Protein AF-A0A963NWK8-F1 (afdb_monomer)

Structure (mmCIF, N/CA/C/O backbone):
data_AF-A0A963NWK8-F1
#
_entry.id   AF-A0A963NWK8-F1
#
loop_
_atom_site.group_PDB
_atom_site.id
_atom_site.type_symbol
_atom_site.label_atom_id
_atom_site.label_alt_id
_atom_site.label_comp_id
_atom_site.label_asym_id
_atom_site.label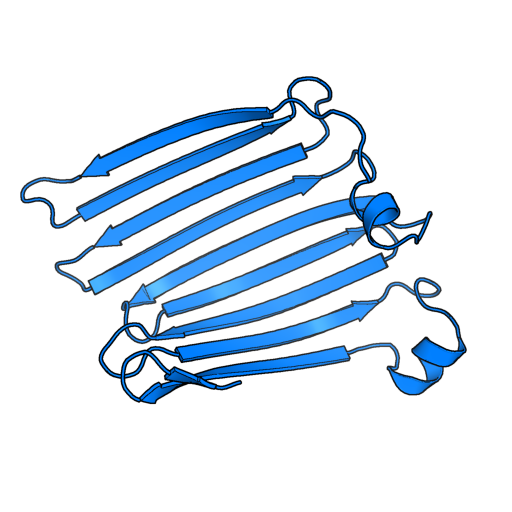_entity_id
_atom_site.label_seq_id
_atom_site.pdbx_PDB_ins_code
_atom_site.Cartn_x
_atom_site.Cartn_y
_atom_site.Cartn_z
_atom_site.occupancy
_atom_site.B_iso_or_equiv
_atom_site.auth_seq_id
_atom_site.auth_comp_id
_atom_site.auth_asym_id
_atom_site.auth_atom_id
_atom_site.pdbx_PDB_model_num
ATOM 1 N N . ILE A 1 1 ? -16.282 10.154 9.231 1.00 57.81 1 ILE A N 1
ATOM 2 C CA . ILE A 1 1 ? -15.330 10.735 8.249 1.00 57.81 1 ILE A CA 1
ATOM 3 C C . ILE A 1 1 ? -15.645 12.209 8.024 1.00 57.81 1 ILE A C 1
ATOM 5 O O . ILE A 1 1 ? -16.814 12.562 8.107 1.00 57.81 1 ILE A O 1
ATOM 9 N N . GLY A 1 2 ? -14.639 13.057 7.790 1.00 64.88 2 GLY A N 1
ATOM 10 C CA . GLY A 1 2 ? -14.846 14.501 7.588 1.00 64.88 2 GLY A CA 1
ATOM 11 C C . GLY A 1 2 ? -14.311 15.407 8.700 1.00 64.88 2 GLY A C 1
ATOM 12 O O . GLY A 1 2 ? -14.828 16.503 8.876 1.00 64.88 2 GLY A O 1
ATOM 13 N N . GLN A 1 3 ? -13.313 14.953 9.464 1.00 72.31 3 GLN A N 1
ATOM 14 C CA . GLN A 1 3 ? -12.463 15.873 10.221 1.00 72.31 3 GLN A CA 1
ATOM 15 C C . GLN A 1 3 ? -11.373 16.396 9.288 1.00 72.31 3 GLN A C 1
ATOM 17 O O . GLN A 1 3 ? -10.852 15.629 8.475 1.00 72.31 3 GLN A O 1
ATOM 22 N N . ASP A 1 4 ? -11.044 17.679 9.415 1.00 85.00 4 ASP A N 1
ATOM 23 C CA . ASP A 1 4 ? -9.912 18.258 8.705 1.00 85.00 4 ASP A CA 1
ATOM 24 C C . ASP A 1 4 ? -8.634 17.509 9.098 1.00 85.00 4 ASP A C 1
ATOM 26 O O . ASP A 1 4 ? -8.392 17.232 10.274 1.00 85.00 4 ASP A O 1
ATOM 30 N N . ALA A 1 5 ? -7.834 17.162 8.096 1.00 89.56 5 ALA A N 1
ATOM 31 C CA . ALA A 1 5 ? -6.534 16.541 8.270 1.00 89.56 5 ALA A CA 1
ATOM 32 C C . ALA A 1 5 ? -5.538 17.274 7.381 1.00 89.56 5 ALA A C 1
ATOM 34 O O . ALA A 1 5 ? -5.838 17.594 6.226 1.00 89.56 5 ALA A O 1
ATOM 35 N N . VAL A 1 6 ? -4.358 17.551 7.923 1.00 94.88 6 VAL A N 1
ATOM 36 C CA . VAL A 1 6 ? -3.311 18.273 7.205 1.00 94.88 6 VAL A CA 1
ATOM 37 C C . VAL A 1 6 ? -2.158 17.317 6.985 1.00 94.88 6 VAL A C 1
ATOM 39 O O . VAL A 1 6 ? -1.641 16.728 7.931 1.00 94.88 6 VAL A O 1
ATOM 42 N N . PHE A 1 7 ? -1.739 17.177 5.735 1.00 96.12 7 PHE A N 1
ATOM 43 C CA . PHE A 1 7 ? -0.638 16.304 5.360 1.00 96.12 7 PHE A CA 1
ATOM 44 C C . PHE A 1 7 ? 0.511 17.112 4.776 1.00 96.12 7 PHE A C 1
ATOM 46 O O . PHE A 1 7 ? 0.295 18.079 4.045 1.00 96.12 7 PHE A O 1
ATOM 53 N N . ASN A 1 8 ? 1.728 16.680 5.084 1.00 97.56 8 ASN A N 1
ATOM 54 C CA . ASN A 1 8 ? 2.907 17.023 4.313 1.00 97.56 8 ASN A CA 1
ATOM 55 C C . ASN A 1 8 ? 3.146 15.928 3.275 1.00 97.56 8 ASN A C 1
ATOM 57 O O . ASN A 1 8 ? 3.028 14.742 3.591 1.00 97.56 8 ASN A O 1
ATOM 61 N N . LEU A 1 9 ? 3.473 16.349 2.058 1.00 97.56 9 LEU A N 1
ATOM 62 C CA . LEU A 1 9 ? 3.795 15.474 0.945 1.00 97.56 9 LEU A CA 1
ATOM 63 C C . LEU A 1 9 ? 5.169 15.865 0.414 1.00 97.56 9 LEU A C 1
ATOM 65 O O . LEU A 1 9 ? 5.341 16.959 -0.126 1.00 97.56 9 LEU A O 1
ATOM 69 N N . GLU A 1 10 ? 6.120 14.954 0.538 1.00 98.06 10 GLU A N 1
ATOM 70 C CA . GLU A 1 10 ? 7.457 15.085 -0.020 1.00 98.06 10 GLU A CA 1
ATOM 71 C C . GLU A 1 10 ? 7.630 14.057 -1.125 1.00 98.06 10 GLU A C 1
ATOM 73 O O . GLU A 1 10 ? 7.159 12.928 -1.033 1.00 98.06 10 GLU A O 1
ATOM 78 N N . GLY A 1 11 ? 8.276 14.454 -2.214 1.00 97.25 11 GLY A N 1
ATOM 79 C CA . GLY A 1 11 ? 8.503 13.539 -3.313 1.00 97.25 11 GLY A CA 1
ATOM 80 C C . GLY A 1 11 ? 9.637 13.993 -4.200 1.00 97.25 11 GLY A C 1
ATOM 81 O O . GLY A 1 11 ? 9.862 15.188 -4.409 1.00 97.25 11 GLY A O 1
ATOM 82 N N . ASN A 1 12 ? 10.352 13.021 -4.738 1.00 97.62 12 ASN A N 1
ATOM 83 C CA . ASN A 1 12 ? 11.398 13.249 -5.711 1.00 97.62 12 ASN A CA 1
ATOM 84 C C . ASN A 1 12 ? 11.370 12.161 -6.777 1.00 97.62 12 ASN A C 1
ATOM 86 O O . ASN A 1 12 ? 11.035 11.009 -6.523 1.00 97.62 12 ASN A O 1
ATOM 90 N N . ALA A 1 13 ? 11.762 12.546 -7.984 1.00 96.62 13 ALA A N 1
ATOM 91 C CA . ALA A 1 13 ? 11.969 11.620 -9.077 1.00 96.62 13 ALA A CA 1
ATOM 92 C C . ALA A 1 13 ? 13.293 11.945 -9.755 1.00 96.62 13 ALA A C 1
ATOM 94 O O . ALA A 1 13 ? 13.633 13.115 -9.957 1.00 96.62 13 ALA A O 1
ATOM 95 N N . THR A 1 14 ? 14.045 10.911 -10.095 1.00 96.25 14 THR A N 1
ATOM 96 C CA . THR A 1 14 ? 15.310 11.031 -10.810 1.00 96.25 14 THR A CA 1
ATOM 97 C C . THR A 1 14 ? 15.297 10.100 -12.006 1.00 96.25 14 THR A C 1
ATOM 99 O O . THR A 1 14 ? 14.643 9.059 -12.012 1.00 96.25 14 THR A O 1
ATOM 102 N N . THR A 1 15 ? 16.026 10.488 -13.045 1.00 94.69 15 THR A N 1
ATOM 103 C CA . THR A 1 15 ? 16.255 9.638 -14.209 1.00 94.69 15 THR A CA 1
ATOM 104 C C . THR A 1 15 ? 17.746 9.429 -14.385 1.00 94.69 15 THR A C 1
ATOM 106 O O . THR A 1 15 ? 18.517 10.391 -14.348 1.00 94.69 15 THR A O 1
ATOM 109 N N . GLY A 1 16 ? 18.150 8.182 -14.595 1.00 86.62 16 GLY A N 1
ATOM 110 C CA . GLY A 1 16 ? 19.522 7.831 -14.922 1.00 86.62 16 GLY A CA 1
ATOM 111 C C . GLY A 1 16 ? 19.947 8.347 -16.304 1.00 86.62 16 GLY A C 1
ATOM 112 O O . GLY A 1 16 ? 19.125 8.861 -17.074 1.00 86.62 16 GLY A O 1
ATOM 113 N N . PRO A 1 17 ? 21.235 8.186 -16.651 1.00 77.25 17 PRO A N 1
ATOM 114 C CA . PRO A 1 17 ? 21.755 8.545 -17.965 1.00 77.25 17 PRO A CA 1
ATOM 115 C C . PRO A 1 17 ? 20.911 7.918 -19.082 1.00 77.25 17 PRO A C 1
ATOM 117 O O . PRO A 1 17 ? 20.491 6.765 -18.985 1.00 77.25 17 PRO A O 1
ATOM 120 N N . GLU A 1 18 ? 20.648 8.691 -20.136 1.00 84.81 18 GLU A N 1
ATOM 121 C CA . GLU A 1 18 ? 19.843 8.272 -21.297 1.00 84.81 18 GLU A CA 1
ATOM 122 C C . GLU A 1 18 ? 18.351 8.013 -21.003 1.00 84.81 18 GLU A C 1
ATOM 124 O O . GLU A 1 18 ? 17.638 7.519 -21.874 1.00 84.81 18 GLU A O 1
ATOM 129 N N . GLY A 1 19 ? 17.853 8.347 -19.804 1.00 85.31 19 GLY A N 1
ATOM 130 C CA . GLY A 1 19 ? 16.424 8.271 -19.468 1.00 85.31 19 GLY A CA 1
ATOM 131 C C . GLY A 1 19 ? 15.857 6.850 -19.404 1.00 85.31 19 GLY A C 1
ATOM 132 O O . GLY A 1 19 ? 14.643 6.675 -19.412 1.00 85.31 19 GLY A O 1
ATOM 133 N N . ARG A 1 20 ? 16.720 5.826 -19.357 1.00 90.75 20 ARG A N 1
ATOM 134 C CA . ARG A 1 20 ? 16.307 4.412 -19.312 1.00 90.75 20 ARG A CA 1
ATOM 135 C C . ARG A 1 20 ? 16.074 3.870 -17.909 1.00 90.75 20 ARG A C 1
ATOM 137 O O . ARG A 1 20 ? 15.481 2.809 -17.780 1.00 90.75 20 ARG A O 1
ATOM 144 N N . HIS A 1 21 ? 16.537 4.581 -16.889 1.00 95.06 21 HIS A N 1
ATOM 145 C CA . HIS A 1 21 ? 16.283 4.243 -15.495 1.00 95.06 21 HIS A CA 1
ATOM 146 C C . HIS A 1 21 ? 15.550 5.406 -14.851 1.00 95.06 21 HIS A C 1
ATOM 148 O O . HIS A 1 21 ? 15.947 6.552 -15.068 1.00 95.06 21 HIS A O 1
ATOM 154 N N . ALA A 1 22 ? 14.520 5.125 -14.068 1.00 96.25 22 ALA A N 1
ATOM 155 C CA . ALA A 1 22 ? 13.847 6.119 -13.253 1.00 96.25 22 ALA A CA 1
ATOM 156 C C . ALA A 1 22 ? 13.674 5.596 -11.829 1.00 96.25 22 ALA A C 1
ATOM 158 O O . ALA A 1 22 ? 13.377 4.421 -11.621 1.00 96.25 22 ALA A O 1
ATOM 159 N N . GLU A 1 23 ? 13.844 6.485 -10.862 1.00 97.62 23 GLU A N 1
ATOM 160 C CA . GLU A 1 23 ? 13.480 6.251 -9.471 1.00 97.62 23 GLU A CA 1
ATOM 161 C C . GLU A 1 23 ? 12.489 7.328 -9.049 1.00 97.62 23 GLU A C 1
ATOM 163 O O . GLU A 1 23 ? 12.627 8.490 -9.438 1.00 97.62 23 GLU A O 1
ATOM 168 N N . ALA A 1 24 ? 11.514 6.957 -8.230 1.00 97.94 24 ALA A N 1
ATOM 169 C CA . ALA A 1 24 ? 10.641 7.901 -7.554 1.00 97.94 24 ALA A CA 1
ATOM 170 C C . ALA A 1 24 ? 10.521 7.516 -6.082 1.00 97.94 24 ALA A C 1
ATOM 172 O O . ALA A 1 24 ? 10.436 6.332 -5.754 1.00 97.94 24 ALA A O 1
ATOM 173 N N . ARG A 1 25 ? 10.510 8.510 -5.197 1.00 98.38 25 ARG A N 1
ATOM 174 C CA . ARG A 1 25 ? 10.081 8.335 -3.810 1.00 98.38 25 ARG A CA 1
ATOM 175 C C . ARG A 1 25 ? 9.008 9.353 -3.476 1.00 98.38 25 ARG A C 1
ATOM 177 O O . ARG A 1 25 ? 9.006 10.461 -4.021 1.00 98.38 25 ARG A O 1
ATOM 184 N N . LEU A 1 26 ? 8.091 8.947 -2.616 1.00 98.56 26 LEU A N 1
ATOM 185 C CA . LEU A 1 26 ? 7.005 9.773 -2.127 1.00 98.56 26 LEU A CA 1
ATOM 186 C C . LEU A 1 26 ? 6.736 9.421 -0.669 1.00 98.56 26 LEU A C 1
ATOM 188 O O . LEU A 1 26 ? 6.489 8.263 -0.351 1.00 98.56 26 LEU A O 1
ATOM 192 N N . ASP A 1 27 ? 6.751 10.433 0.183 1.00 98.44 27 ASP A N 1
ATOM 193 C CA . ASP A 1 27 ? 6.493 10.328 1.609 1.00 98.44 27 ASP A CA 1
ATOM 194 C C . ASP A 1 27 ? 5.326 11.251 1.959 1.00 98.44 27 ASP A C 1
ATOM 196 O O . ASP A 1 27 ? 5.357 12.464 1.736 1.00 98.44 27 ASP A O 1
ATOM 200 N N . LEU A 1 28 ? 4.266 10.668 2.503 1.00 97.88 28 LEU A N 1
ATOM 201 C CA . LEU A 1 28 ? 3.083 11.367 2.980 1.00 97.88 28 LEU A CA 1
ATOM 202 C C . LEU A 1 28 ? 3.006 11.183 4.492 1.00 97.88 28 LEU A C 1
ATOM 204 O O . LEU A 1 28 ? 2.999 10.060 4.985 1.00 97.88 28 LEU A O 1
ATOM 208 N N . THR A 1 29 ? 2.920 12.274 5.246 1.00 97.75 29 THR A N 1
ATOM 209 C CA . THR A 1 29 ? 2.767 12.220 6.708 1.00 97.75 29 THR A CA 1
ATOM 210 C C . THR A 1 29 ? 1.713 13.212 7.157 1.00 97.75 29 THR A C 1
ATOM 212 O O . THR A 1 29 ? 1.707 14.364 6.722 1.00 97.75 29 THR A O 1
ATOM 215 N N . ARG A 1 30 ? 0.818 12.787 8.048 1.00 95.88 30 ARG A N 1
ATOM 216 C CA . ARG A 1 30 ? -0.133 13.693 8.690 1.00 95.88 30 ARG A CA 1
ATOM 217 C C . ARG A 1 30 ? 0.593 14.571 9.714 1.00 95.88 30 ARG A C 1
ATOM 219 O O . ARG A 1 30 ? 1.275 14.059 10.598 1.00 95.88 30 ARG A O 1
ATOM 226 N N . ILE A 1 31 ? 0.452 15.891 9.593 1.00 96.31 31 ILE A N 1
ATOM 227 C CA . ILE A 1 31 ? 1.228 16.878 10.365 1.00 96.31 31 ILE A CA 1
ATOM 228 C C . ILE A 1 31 ? 0.431 17.604 11.448 1.00 96.31 31 ILE A C 1
ATOM 230 O O . ILE A 1 31 ? 1.025 18.124 12.387 1.00 96.31 31 ILE A O 1
ATOM 234 N N . ASP A 1 32 ? -0.898 17.636 11.359 1.00 94.44 32 ASP A N 1
ATOM 235 C CA . ASP A 1 32 ? -1.752 18.125 12.449 1.00 94.44 32 ASP A CA 1
ATOM 236 C C . ASP A 1 32 ? -1.845 17.101 13.593 1.00 94.44 32 ASP A C 1
ATOM 238 O O . ASP A 1 32 ? -1.969 17.478 14.758 1.00 94.44 32 ASP A O 1
ATOM 242 N N . GLN A 1 33 ? -1.739 15.808 13.266 1.00 91.00 33 GLN A N 1
ATOM 243 C CA . GLN A 1 33 ? -1.662 14.696 14.213 1.00 91.00 33 GLN A CA 1
ATOM 244 C C . GLN A 1 33 ? -0.763 13.595 13.644 1.00 91.00 33 GLN A C 1
ATOM 246 O O . GLN A 1 33 ? -1.060 13.070 12.573 1.00 91.00 33 GLN A O 1
ATOM 251 N N . ALA A 1 34 ? 0.279 13.186 14.374 1.00 93.00 34 ALA A N 1
ATOM 252 C CA . ALA A 1 34 ? 1.219 12.135 13.961 1.00 93.00 34 ALA A CA 1
ATOM 253 C C . ALA A 1 34 ? 0.594 10.727 14.0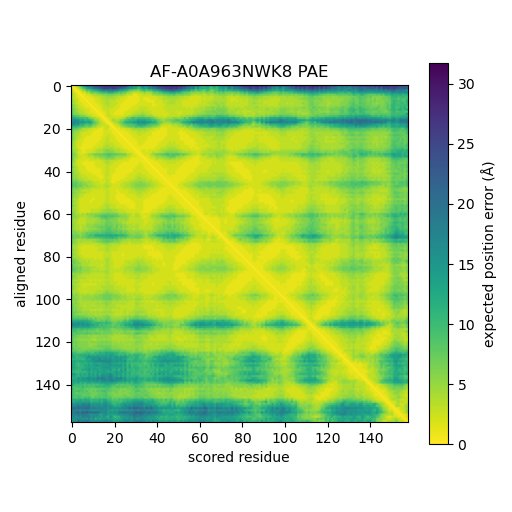52 1.00 93.00 34 ALA A C 1
ATOM 255 O O . ALA A 1 34 ? 0.980 9.903 14.875 1.00 93.00 34 ALA A O 1
ATOM 256 N N . THR A 1 35 ? -0.430 10.495 13.236 1.00 95.44 35 THR A N 1
ATOM 257 C CA . THR A 1 35 ? -1.300 9.311 13.265 1.00 95.44 35 THR A CA 1
ATOM 258 C C . THR A 1 35 ? -1.371 8.601 11.925 1.00 95.44 35 THR A C 1
ATOM 260 O O . THR A 1 35 ? -1.971 7.541 11.851 1.00 95.44 35 THR A O 1
ATOM 263 N N . ALA A 1 36 ? -0.792 9.156 10.859 1.00 96.56 36 ALA A N 1
ATOM 264 C CA . ALA A 1 36 ? -0.811 8.522 9.550 1.00 96.56 36 ALA A CA 1
ATOM 265 C C . ALA A 1 36 ? 0.473 8.812 8.778 1.00 96.56 36 ALA A C 1
ATOM 267 O O . ALA A 1 36 ? 0.942 9.956 8.746 1.00 96.56 36 ALA A O 1
ATOM 268 N N . SER A 1 37 ? 1.005 7.778 8.135 1.00 97.94 37 SER A N 1
ATOM 269 C CA . SER A 1 37 ? 2.152 7.871 7.236 1.00 97.94 37 SER A CA 1
ATOM 270 C C . SER A 1 37 ? 2.020 6.885 6.077 1.00 97.94 37 SER A C 1
ATOM 272 O O . SER A 1 37 ? 1.393 5.833 6.212 1.00 97.94 37 SER A O 1
ATOM 274 N N . LEU A 1 38 ? 2.604 7.241 4.937 1.00 98.44 38 LEU A N 1
ATOM 275 C CA . LEU A 1 38 ? 2.739 6.387 3.765 1.00 98.44 38 LEU A CA 1
ATOM 276 C C . LEU A 1 38 ? 4.067 6.712 3.078 1.00 98.44 38 LEU A C 1
ATOM 278 O O . LEU A 1 38 ? 4.281 7.855 2.681 1.00 98.44 38 LEU A O 1
ATOM 282 N N . GLY A 1 39 ? 4.924 5.712 2.926 1.00 98.62 39 GLY A N 1
ATOM 283 C CA . GLY A 1 39 ? 6.126 5.763 2.104 1.00 98.62 39 GLY A CA 1
ATOM 284 C C . GLY A 1 39 ? 5.924 4.947 0.831 1.00 98.62 39 GLY A C 1
ATOM 285 O O . GLY A 1 39 ? 5.335 3.867 0.863 1.00 98.62 39 GLY A O 1
ATOM 286 N N . LEU A 1 40 ? 6.408 5.466 -0.291 1.00 98.62 40 LEU A N 1
ATOM 287 C CA . LEU A 1 40 ? 6.448 4.785 -1.579 1.00 98.62 40 LEU A CA 1
ATOM 288 C C . LEU A 1 40 ? 7.835 4.956 -2.190 1.00 98.62 40 LEU A C 1
ATOM 290 O O . LEU A 1 40 ? 8.332 6.074 -2.321 1.00 98.62 40 LEU A O 1
ATOM 294 N N . ALA A 1 41 ? 8.422 3.855 -2.642 1.00 98.62 41 ALA A N 1
ATOM 295 C CA . ALA A 1 41 ? 9.601 3.832 -3.490 1.00 98.62 41 ALA A CA 1
ATOM 296 C C . ALA A 1 41 ? 9.296 3.048 -4.770 1.00 98.62 41 ALA A C 1
ATOM 298 O O . ALA A 1 41 ? 8.781 1.933 -4.729 1.00 98.62 41 ALA A O 1
ATOM 299 N N . ALA A 1 42 ? 9.631 3.632 -5.915 1.00 98.06 42 ALA A N 1
ATOM 300 C CA . ALA A 1 42 ? 9.450 3.022 -7.221 1.00 98.06 42 ALA A CA 1
ATOM 301 C C . ALA A 1 42 ? 10.753 3.055 -8.017 1.00 98.06 42 ALA A C 1
ATOM 303 O O . ALA A 1 42 ? 11.462 4.064 -8.025 1.00 98.06 42 ALA A O 1
ATOM 304 N N . THR A 1 43 ? 11.039 1.971 -8.728 1.00 97.75 43 THR A N 1
ATOM 305 C CA . THR A 1 43 ? 12.151 1.870 -9.676 1.00 97.75 43 THR A CA 1
ATOM 306 C C . THR A 1 43 ? 11.636 1.376 -11.020 1.00 97.75 43 THR A C 1
ATOM 308 O O . THR A 1 43 ? 10.755 0.524 -11.084 1.00 97.75 43 THR A O 1
ATOM 311 N N . LEU A 1 44 ? 12.173 1.913 -12.110 1.00 96.38 44 LEU A N 1
ATOM 312 C CA . LEU A 1 44 ? 11.854 1.507 -13.474 1.00 96.38 44 LEU A CA 1
ATOM 313 C C . LEU A 1 44 ? 13.151 1.383 -14.268 1.00 96.38 44 LEU A C 1
ATOM 315 O O . LEU A 1 44 ? 13.870 2.366 -14.425 1.00 96.38 44 LEU A O 1
ATOM 319 N N . ASP A 1 45 ? 13.417 0.197 -14.806 1.00 95.25 45 ASP A N 1
ATOM 320 C CA . ASP A 1 45 ? 14.480 -0.060 -15.778 1.00 95.25 45 ASP A CA 1
ATOM 321 C C . ASP A 1 45 ? 13.832 -0.406 -17.122 1.00 95.25 45 ASP A C 1
ATOM 323 O O . ASP A 1 45 ? 13.277 -1.486 -17.314 1.00 95.25 45 ASP A O 1
ATOM 327 N N . LEU A 1 46 ? 13.894 0.518 -18.078 1.00 91.50 46 LEU A N 1
ATOM 328 C CA . LEU A 1 46 ? 13.336 0.346 -19.418 1.00 91.50 46 LEU A CA 1
ATOM 329 C C . LEU A 1 46 ? 14.202 -0.535 -20.323 1.00 91.50 46 LEU A C 1
ATOM 331 O O . LEU A 1 46 ? 13.681 -1.101 -21.282 1.00 91.50 46 LEU A O 1
ATOM 335 N N . ALA A 1 47 ? 15.503 -0.661 -20.046 1.00 91.50 47 ALA A N 1
ATOM 336 C CA . ALA A 1 47 ? 16.379 -1.544 -20.811 1.00 91.50 47 ALA A CA 1
ATOM 337 C C . ALA A 1 47 ? 16.062 -3.013 -20.506 1.00 91.50 47 ALA A C 1
ATOM 339 O O . ALA A 1 47 ? 16.020 -3.841 -21.416 1.00 91.50 47 ALA A O 1
ATOM 340 N N . GLN A 1 48 ? 15.787 -3.316 -19.238 1.00 92.75 48 GLN A N 1
ATOM 341 C CA . GLN A 1 48 ? 15.360 -4.639 -18.782 1.00 92.75 48 GLN A CA 1
ATOM 342 C C . GLN A 1 48 ? 13.836 -4.809 -18.775 1.00 92.75 48 GLN A C 1
ATOM 344 O O . GLN A 1 48 ? 13.353 -5.923 -18.583 1.00 92.75 48 GLN A O 1
ATOM 349 N N . ARG A 1 49 ? 13.085 -3.721 -18.992 1.00 94.06 49 ARG A N 1
ATOM 350 C CA . ARG A 1 49 ? 11.621 -3.652 -18.868 1.00 94.06 49 ARG A CA 1
ATOM 351 C C . ARG A 1 49 ? 11.146 -4.164 -17.508 1.00 94.06 49 ARG A C 1
ATOM 353 O O . ARG A 1 49 ? 10.239 -4.986 -17.454 1.00 94.06 49 ARG A O 1
ATOM 360 N N . ARG A 1 50 ? 11.759 -3.697 -16.422 1.00 96.38 50 ARG A N 1
ATOM 361 C CA . ARG A 1 50 ? 11.448 -4.095 -15.043 1.00 96.38 50 ARG A CA 1
ATOM 362 C C . ARG A 1 50 ? 10.939 -2.921 -14.225 1.00 96.38 50 ARG A C 1
ATOM 364 O O . ARG A 1 50 ? 11.393 -1.797 -14.419 1.00 96.38 50 ARG A O 1
ATOM 371 N N . ILE A 1 51 ? 10.039 -3.203 -13.293 1.00 97.00 51 ILE A N 1
ATOM 372 C CA . ILE A 1 51 ? 9.547 -2.247 -12.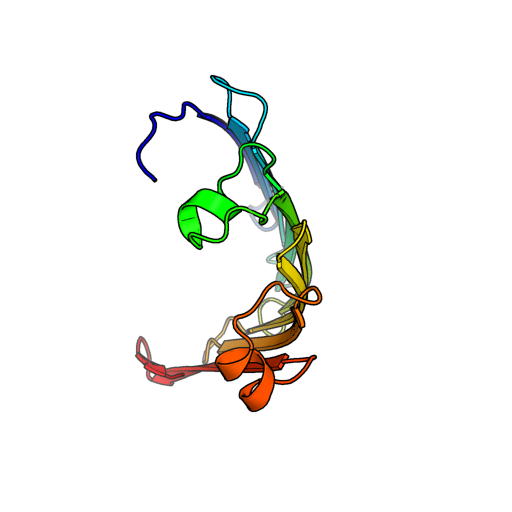304 1.00 97.00 51 ILE A CA 1
ATOM 373 C C . ILE A 1 51 ? 9.655 -2.853 -10.904 1.00 97.00 51 ILE A C 1
ATOM 375 O O . ILE A 1 51 ? 9.385 -4.041 -10.711 1.00 97.00 51 ILE A O 1
ATOM 379 N N . GLY A 1 52 ? 10.071 -2.035 -9.943 1.00 98.00 52 GLY A N 1
ATOM 380 C CA . GLY A 1 52 ? 10.020 -2.322 -8.516 1.00 98.00 52 GLY A CA 1
ATOM 381 C C . GLY A 1 52 ? 9.110 -1.317 -7.819 1.00 98.00 52 GLY A C 1
ATOM 382 O O . GLY A 1 52 ? 9.166 -0.128 -8.131 1.00 98.00 52 GLY A O 1
ATOM 383 N N . LEU A 1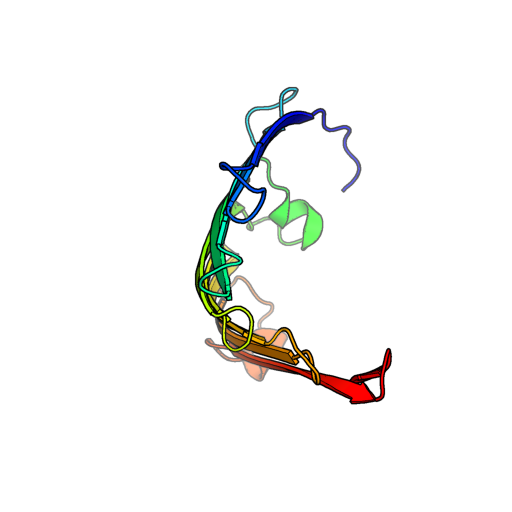 53 ? 8.278 -1.786 -6.894 1.00 98.19 53 LEU A N 1
ATOM 384 C CA . LEU A 1 53 ? 7.462 -0.964 -6.006 1.00 98.19 53 LEU A CA 1
ATOM 385 C C . LEU A 1 53 ? 7.611 -1.475 -4.575 1.00 98.19 53 LEU A C 1
ATOM 387 O O . LEU A 1 53 ? 7.515 -2.675 -4.319 1.00 98.19 53 LEU A O 1
ATOM 391 N N . ASP A 1 54 ? 7.819 -0.543 -3.659 1.00 98.56 54 ASP A N 1
ATOM 392 C CA . ASP A 1 54 ? 7.833 -0.765 -2.220 1.00 98.56 54 ASP A CA 1
ATOM 393 C C . ASP A 1 54 ? 6.942 0.306 -1.586 1.00 98.56 54 ASP A C 1
ATOM 395 O O . ASP A 1 54 ? 7.123 1.498 -1.848 1.00 98.56 54 ASP A O 1
ATOM 399 N N . VAL A 1 55 ? 5.924 -0.113 -0.844 1.00 98.62 55 VAL A N 1
ATOM 400 C CA . VAL A 1 55 ? 4.954 0.768 -0.201 1.00 98.62 55 VAL A CA 1
ATOM 401 C C . VAL A 1 55 ? 4.772 0.311 1.231 1.00 98.62 55 VAL A C 1
ATOM 403 O O . VAL A 1 55 ? 4.426 -0.841 1.483 1.00 98.62 55 VAL A O 1
ATOM 406 N N . GLU A 1 56 ? 4.919 1.240 2.163 1.00 98.69 56 GLU A N 1
ATOM 407 C CA . GLU A 1 56 ? 4.676 1.011 3.581 1.00 98.69 56 GLU A CA 1
ATOM 408 C C . GLU A 1 56 ? 3.728 2.089 4.093 1.00 98.69 56 GLU A C 1
ATOM 410 O O . GLU A 1 56 ? 3.922 3.276 3.840 1.00 98.69 56 GLU A O 1
ATOM 415 N N . GLY A 1 57 ? 2.683 1.691 4.806 1.00 98.19 57 GLY A N 1
ATOM 416 C CA . GLY A 1 57 ? 1.692 2.605 5.351 1.00 98.19 57 GLY A CA 1
ATOM 417 C C . GLY A 1 57 ? 1.314 2.241 6.774 1.00 98.19 57 GLY A C 1
ATOM 418 O O . GLY A 1 57 ? 1.244 1.065 7.137 1.00 98.19 57 GLY A O 1
ATOM 419 N N . SER A 1 58 ? 1.035 3.259 7.579 1.00 98.06 58 SER A N 1
ATOM 420 C CA . SER A 1 58 ? 0.452 3.079 8.906 1.00 98.06 58 SER A CA 1
ATOM 421 C C . SER A 1 58 ? -0.583 4.154 9.212 1.00 98.06 58 SER A C 1
ATOM 423 O O . SER A 1 58 ? -0.446 5.307 8.793 1.00 98.06 58 SER A O 1
ATOM 425 N N . GLU A 1 59 ? -1.619 3.775 9.955 1.00 96.62 59 GLU A N 1
ATOM 426 C CA . GLU A 1 59 ? -2.636 4.682 10.483 1.00 96.62 59 GLU A CA 1
ATOM 427 C C . GLU A 1 59 ? -3.009 4.261 11.910 1.00 96.62 59 GLU A C 1
ATOM 429 O O . GLU A 1 59 ? -3.237 3.085 12.154 1.00 96.62 59 GLU A O 1
ATOM 434 N N . THR A 1 60 ? -3.055 5.199 12.853 1.00 95.81 60 THR A N 1
ATOM 435 C CA . THR A 1 60 ? -3.321 4.956 14.288 1.00 95.81 60 THR A CA 1
ATOM 436 C C . THR A 1 60 ? -4.338 5.937 14.886 1.00 95.81 60 THR A C 1
ATOM 438 O O . THR A 1 60 ? -4.612 5.944 16.085 1.00 95.81 60 THR A O 1
ATOM 441 N N . GLY A 1 61 ? -4.906 6.813 14.060 1.00 90.81 61 GLY A N 1
ATOM 442 C CA . GLY A 1 61 ? -5.883 7.839 14.424 1.00 90.81 61 GLY A CA 1
ATOM 443 C C . GLY A 1 61 ? -7.337 7.370 14.361 1.00 90.81 61 GLY A C 1
ATOM 444 O O . GLY A 1 61 ? -8.244 8.184 14.546 1.00 90.81 61 GLY A O 1
ATOM 445 N N . GLY A 1 62 ? -7.587 6.080 14.116 1.00 89.94 62 GLY A N 1
ATOM 446 C CA . GLY A 1 62 ? -8.934 5.507 14.088 1.00 89.94 62 GLY A CA 1
ATOM 447 C C . GLY A 1 62 ? -9.673 5.752 12.770 1.00 89.94 62 GLY A C 1
ATOM 448 O O . GLY A 1 62 ? -10.913 5.798 12.743 1.00 89.94 62 GLY A O 1
ATOM 449 N N . LEU A 1 63 ? -8.939 5.901 11.662 1.00 89.56 63 LEU A N 1
ATOM 450 C CA . LEU A 1 63 ? -9.518 5.985 10.322 1.00 89.56 63 LEU A CA 1
ATOM 451 C C . LEU A 1 63 ? -10.341 4.735 10.016 1.00 89.56 63 LEU A C 1
ATOM 453 O O . LEU A 1 63 ? -11.458 4.851 9.510 1.00 89.56 63 LEU A O 1
ATOM 457 N N . MET A 1 64 ? -9.830 3.552 10.365 1.00 90.56 64 MET A N 1
ATOM 458 C CA . MET A 1 64 ? -10.524 2.298 10.076 1.00 90.56 64 MET A CA 1
ATOM 459 C C . MET A 1 64 ? -11.834 2.164 10.849 1.00 90.56 64 MET A C 1
ATOM 461 O O . MET A 1 64 ? -12.850 1.828 10.236 1.00 90.56 64 MET A O 1
ATOM 465 N N . ALA A 1 65 ? -11.874 2.524 12.137 1.00 89.69 65 ALA A N 1
ATOM 466 C CA . ALA A 1 65 ? -13.134 2.621 12.881 1.00 89.69 65 ALA A CA 1
ATOM 467 C C . ALA A 1 65 ? -14.109 3.612 12.233 1.00 89.69 65 ALA A C 1
ATOM 469 O O . ALA A 1 65 ? -15.302 3.334 12.105 1.00 89.69 65 ALA A O 1
ATOM 470 N N . SER A 1 66 ? -13.600 4.754 11.765 1.00 88.38 66 SER A N 1
ATOM 471 C CA . SER A 1 66 ? -14.412 5.797 11.134 1.00 88.38 66 SER A CA 1
ATOM 472 C C . SER A 1 66 ? -14.972 5.408 9.762 1.00 88.38 66 SER A C 1
ATOM 474 O O . SER A 1 66 ? -16.065 5.859 9.415 1.00 88.38 66 SER A O 1
ATOM 476 N N . LEU A 1 67 ? -14.226 4.633 8.968 1.00 88.25 67 LEU A N 1
ATOM 477 C CA . LEU A 1 67 ? -14.622 4.186 7.628 1.00 88.25 67 LEU A CA 1
ATOM 478 C C . LEU A 1 67 ? -15.578 2.996 7.677 1.00 88.25 67 LEU A C 1
ATOM 480 O O . LEU A 1 67 ? -16.525 2.936 6.900 1.00 88.25 67 LEU A O 1
ATOM 484 N N . THR A 1 68 ? -15.324 2.056 8.584 1.00 85.31 68 THR A N 1
ATOM 485 C CA . THR A 1 68 ? -16.092 0.807 8.679 1.00 85.31 68 THR A CA 1
ATOM 486 C C . THR A 1 68 ? -17.300 0.922 9.606 1.00 85.31 68 THR A C 1
ATOM 488 O O . THR A 1 68 ? -18.207 0.098 9.534 1.00 85.31 68 THR A O 1
ATOM 491 N N . GLY A 1 69 ? -17.324 1.925 10.491 1.00 85.88 69 GLY A N 1
ATOM 492 C CA . GLY A 1 69 ? -18.308 2.027 11.571 1.00 85.88 69 GLY A CA 1
ATOM 493 C C . GLY A 1 69 ? -18.076 1.023 12.707 1.00 85.88 69 GLY A C 1
ATOM 494 O O . GLY A 1 69 ? -18.884 0.947 13.632 1.00 85.88 69 GLY A O 1
ATOM 495 N N . ILE A 1 70 ? -16.983 0.256 12.658 1.00 85.56 70 ILE A N 1
ATOM 496 C CA . ILE A 1 70 ? -16.639 -0.768 13.642 1.00 85.56 70 ILE A CA 1
ATOM 497 C C . ILE A 1 70 ? -15.736 -0.129 14.698 1.00 85.56 70 ILE A C 1
ATOM 499 O O . ILE A 1 70 ? -14.545 0.071 14.483 1.00 85.56 70 ILE A O 1
ATOM 503 N N . GLY A 1 71 ? -16.303 0.205 15.859 1.00 83.62 71 GLY A N 1
ATOM 504 C CA . GLY A 1 71 ? -15.609 0.984 16.897 1.00 83.62 71 GLY A CA 1
ATOM 505 C C . GLY A 1 71 ? -14.365 0.322 17.505 1.00 83.62 71 GLY A C 1
ATOM 506 O O . GLY A 1 71 ? -13.551 1.010 18.107 1.00 83.62 71 GLY A O 1
ATOM 507 N N . GLN A 1 72 ? -14.210 -0.994 17.345 1.00 85.56 72 GLN A N 1
ATOM 508 C CA . GLN A 1 72 ? -13.035 -1.751 17.794 1.00 85.56 72 GLN A CA 1
ATOM 509 C C . GLN A 1 72 ? -11.905 -1.820 16.750 1.00 85.56 72 GLN A C 1
ATOM 511 O O . GLN A 1 72 ? -10.857 -2.384 17.051 1.00 85.56 72 GLN A O 1
ATOM 516 N N . ALA A 1 73 ? -12.109 -1.286 15.538 1.00 90.62 73 ALA A N 1
ATOM 517 C CA . ALA A 1 73 ? -11.071 -1.235 14.514 1.00 90.62 73 ALA A CA 1
ATOM 518 C C . ALA A 1 73 ? -10.018 -0.178 14.889 1.00 90.62 73 ALA A C 1
ATOM 520 O O . ALA A 1 73 ? -10.288 1.022 14.862 1.00 90.62 73 ALA A O 1
ATOM 521 N N . GLY A 1 74 ? -8.836 -0.642 15.273 1.00 92.94 74 GLY A N 1
ATOM 522 C CA . GLY A 1 74 ? -7.702 0.186 15.668 1.00 92.94 74 GLY A CA 1
ATOM 523 C C . GLY A 1 74 ? -6.729 0.420 14.518 1.00 92.94 74 GLY A C 1
ATOM 524 O O . GLY A 1 74 ? -7.139 0.652 13.379 1.00 92.94 74 GLY A O 1
ATOM 525 N N . ASP A 1 75 ? -5.443 0.349 14.850 1.00 96.19 75 ASP A N 1
ATOM 526 C CA . ASP A 1 75 ? -4.334 0.671 13.957 1.00 96.19 75 ASP A CA 1
ATOM 527 C C . ASP A 1 75 ? -4.363 -0.143 12.653 1.00 96.19 75 ASP A C 1
ATOM 529 O O . ASP A 1 75 ? -4.591 -1.356 12.663 1.00 96.19 75 ASP A O 1
ATOM 533 N N . LEU A 1 76 ? -4.089 0.529 11.536 1.00 97.25 76 LEU A N 1
ATOM 534 C CA . LEU A 1 76 ? -3.853 -0.047 10.217 1.00 97.25 76 LEU A CA 1
ATOM 535 C C . LEU A 1 76 ? -2.349 -0.122 9.953 1.00 97.25 76 LEU A C 1
ATOM 537 O O . LEU A 1 76 ? -1.636 0.873 10.093 1.00 97.25 76 LEU A O 1
ATOM 541 N N . THR A 1 77 ? -1.891 -1.264 9.456 1.00 98.19 77 THR A N 1
ATOM 542 C CA . THR A 1 77 ? -0.604 -1.410 8.777 1.00 98.19 77 THR A CA 1
ATOM 543 C C . THR A 1 77 ? -0.818 -1.940 7.365 1.00 98.19 77 THR A C 1
ATOM 545 O O . THR A 1 77 ? -1.686 -2.779 7.116 1.00 98.19 77 THR A O 1
ATOM 548 N N . LEU A 1 78 ? -0.030 -1.418 6.431 1.00 98.06 78 LEU A N 1
ATOM 549 C CA . LEU A 1 78 ? -0.044 -1.771 5.019 1.00 98.06 78 LEU A CA 1
ATOM 550 C C . LEU A 1 78 ? 1.397 -1.965 4.552 1.00 98.06 78 LEU A C 1
ATOM 552 O O . LEU A 1 78 ? 2.236 -1.097 4.786 1.00 98.06 78 LEU A O 1
ATOM 556 N N . GLN A 1 79 ? 1.672 -3.065 3.865 1.00 98.56 79 GLN A N 1
ATOM 557 C CA . GLN A 1 79 ? 2.930 -3.289 3.162 1.00 98.56 79 GLN A CA 1
ATOM 558 C C . GLN A 1 79 ? 2.632 -3.867 1.787 1.00 98.56 79 GLN A C 1
ATOM 560 O O . GLN A 1 79 ? 1.875 -4.826 1.674 1.00 98.56 79 GLN A O 1
ATOM 565 N N . LEU A 1 80 ? 3.231 -3.302 0.748 1.00 98.38 80 LEU A N 1
ATOM 566 C CA . LEU A 1 80 ? 3.225 -3.873 -0.590 1.00 98.38 80 LEU A CA 1
ATOM 567 C C . LEU A 1 80 ? 4.647 -3.870 -1.120 1.00 98.38 80 LEU A C 1
ATOM 569 O O . LEU A 1 80 ? 5.297 -2.830 -1.156 1.00 98.38 80 LEU A O 1
ATOM 573 N N . LYS A 1 81 ? 5.113 -5.029 -1.570 1.00 98.56 81 LYS A N 1
ATOM 574 C CA . LYS A 1 81 ? 6.443 -5.173 -2.149 1.00 98.56 81 LYS A CA 1
ATOM 575 C C . LYS A 1 81 ? 6.355 -6.013 -3.404 1.00 98.56 81 LYS A C 1
ATOM 577 O O . LYS A 1 81 ? 5.893 -7.148 -3.363 1.00 98.56 81 LYS A O 1
ATOM 582 N N . GLY A 1 82 ? 6.823 -5.465 -4.514 1.00 97.94 82 GLY A N 1
ATOM 583 C CA . GLY A 1 82 ? 6.842 -6.180 -5.777 1.00 97.94 82 GLY A CA 1
ATOM 584 C C . GLY A 1 82 ? 7.970 -5.752 -6.682 1.00 97.94 82 GLY A C 1
ATOM 585 O O . GLY A 1 82 ? 8.321 -4.579 -6.767 1.00 97.94 82 GLY A O 1
ATOM 586 N N . GLU A 1 83 ? 8.516 -6.711 -7.409 1.00 97.44 83 GLU A N 1
ATOM 587 C CA . GLU A 1 83 ? 9.544 -6.479 -8.410 1.00 97.44 83 GLU A CA 1
ATOM 588 C C . GLU A 1 83 ? 9.386 -7.503 -9.527 1.00 97.44 83 GLU A C 1
ATOM 590 O O . GLU A 1 83 ? 9.153 -8.686 -9.284 1.00 97.44 83 GLU A O 1
ATOM 595 N N . GLY A 1 84 ? 9.541 -7.070 -10.771 1.00 97.00 84 GLY A N 1
ATOM 596 C CA . GLY A 1 84 ? 9.408 -7.980 -11.894 1.00 97.00 84 GLY A CA 1
ATOM 597 C C . GLY A 1 84 ? 9.443 -7.287 -13.245 1.00 97.00 84 GLY A C 1
ATOM 598 O O . GLY A 1 84 ? 9.594 -6.065 -13.319 1.00 97.00 84 GLY A O 1
ATOM 599 N N . PRO A 1 85 ? 9.346 -8.070 -14.327 1.00 96.00 85 PRO A N 1
ATOM 600 C CA . PRO A 1 85 ? 9.188 -7.526 -15.665 1.00 96.00 85 PRO A CA 1
ATOM 601 C C . PRO A 1 85 ? 7.821 -6.835 -15.811 1.00 96.00 85 PRO A C 1
ATOM 603 O O . PRO A 1 85 ? 6.859 -7.207 -15.151 1.00 96.00 85 PRO A O 1
ATOM 606 N N . LEU A 1 86 ? 7.717 -5.824 -16.676 1.00 92.94 86 LEU A N 1
ATOM 607 C CA . LEU A 1 86 ? 6.492 -5.035 -16.870 1.00 92.94 86 LEU A CA 1
ATOM 608 C C . LEU A 1 86 ? 5.305 -5.872 -17.369 1.00 92.94 86 LEU A C 1
ATOM 610 O O . L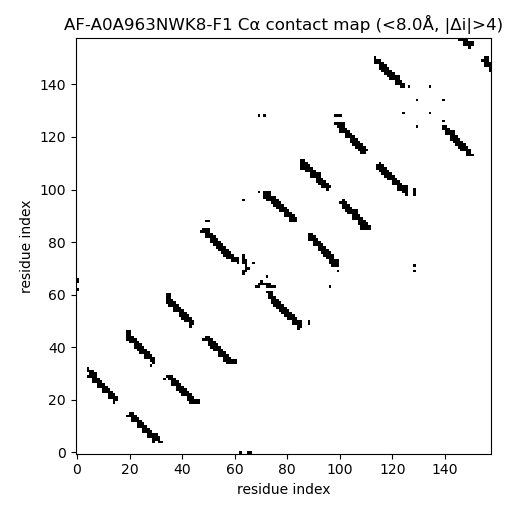EU A 1 86 ? 4.166 -5.480 -17.155 1.00 92.94 86 LEU A O 1
ATOM 614 N N . ASP A 1 87 ? 5.551 -6.990 -18.047 1.00 93.31 87 ASP A N 1
ATOM 615 C CA . ASP A 1 87 ? 4.532 -7.877 -18.615 1.00 93.31 87 ASP A CA 1
ATOM 616 C C . ASP A 1 87 ? 4.118 -9.044 -17.696 1.00 93.31 87 ASP A C 1
ATOM 618 O O . ASP A 1 87 ? 3.156 -9.734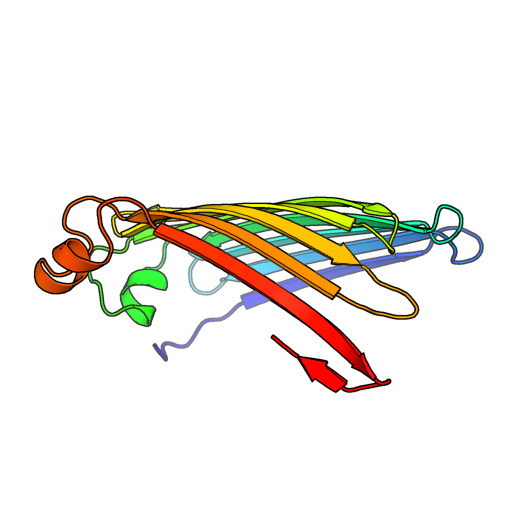 -18.020 1.00 93.31 87 ASP A O 1
ATOM 622 N N . ASP A 1 88 ? 4.780 -9.235 -16.551 1.00 94.38 88 ASP A N 1
ATOM 623 C CA . ASP A 1 88 ? 4.409 -10.194 -15.490 1.00 94.38 88 ASP A CA 1
ATOM 624 C C . ASP A 1 88 ? 4.967 -9.708 -14.143 1.00 94.38 88 ASP A C 1
ATOM 626 O O . ASP A 1 88 ? 5.776 -10.364 -13.480 1.00 94.38 88 ASP A O 1
ATOM 630 N N . TRP A 1 89 ? 4.598 -8.489 -13.760 1.00 96.81 89 TRP A N 1
ATOM 631 C CA . TRP A 1 89 ? 5.016 -7.916 -12.491 1.00 96.81 89 TRP A CA 1
ATOM 632 C C . TRP A 1 89 ? 4.219 -8.551 -11.356 1.00 96.81 89 TRP A C 1
ATOM 634 O O . TRP A 1 89 ? 3.008 -8.734 -11.470 1.00 96.81 89 TRP A O 1
ATOM 644 N N . ARG A 1 90 ? 4.889 -8.869 -10.247 1.00 98.06 90 ARG A N 1
ATOM 645 C CA . ARG A 1 90 ? 4.280 -9.527 -9.088 1.00 98.06 90 ARG A CA 1
ATOM 646 C C . ARG A 1 90 ? 4.616 -8.791 -7.804 1.00 98.06 90 ARG A C 1
ATOM 648 O O . ARG A 1 90 ? 5.729 -8.284 -7.661 1.00 98.06 90 ARG A O 1
ATOM 655 N N . ALA A 1 91 ? 3.665 -8.785 -6.880 1.00 98.19 91 ALA A N 1
ATOM 656 C CA . ALA A 1 91 ? 3.821 -8.233 -5.548 1.00 98.19 91 ALA A CA 1
ATOM 657 C C . ALA A 1 91 ? 3.097 -9.055 -4.492 1.00 98.19 91 ALA A C 1
ATOM 659 O O . ALA A 1 91 ? 2.049 -9.644 -4.759 1.00 98.19 91 ALA A O 1
ATOM 660 N N . ASP A 1 92 ? 3.637 -8.987 -3.284 1.00 98.50 92 ASP A N 1
ATOM 661 C CA . ASP A 1 92 ? 2.964 -9.396 -2.065 1.00 98.50 92 ASP A CA 1
ATOM 662 C C . ASP A 1 92 ? 2.401 -8.149 -1.375 1.00 98.50 92 ASP A C 1
ATOM 664 O O . ASP A 1 92 ? 3.055 -7.103 -1.310 1.00 98.50 92 ASP A O 1
ATOM 668 N N . LEU A 1 93 ? 1.175 -8.263 -0.879 1.00 97.88 93 LEU A N 1
ATOM 669 C CA . LEU A 1 93 ? 0.447 -7.244 -0.139 1.00 97.88 93 LEU A CA 1
ATOM 670 C C . LEU A 1 93 ? 0.049 -7.826 1.218 1.00 97.88 93 LEU A C 1
ATOM 672 O O . LEU A 1 93 ? -0.683 -8.808 1.273 1.00 97.88 93 LEU A O 1
ATOM 676 N N . ALA A 1 94 ? 0.474 -7.181 2.297 1.00 98.06 94 ALA A N 1
ATOM 677 C CA . ALA A 1 94 ? 0.028 -7.464 3.652 1.00 98.06 94 ALA A CA 1
ATOM 678 C C . ALA A 1 94 ? -0.739 -6.257 4.199 1.00 98.06 94 ALA A C 1
ATOM 680 O O . ALA A 1 94 ? -0.279 -5.114 4.126 1.00 98.06 94 ALA A O 1
ATOM 681 N N . LEU A 1 95 ? -1.915 -6.508 4.760 1.00 97.25 95 LEU A N 1
ATOM 682 C CA . LEU A 1 95 ? -2.754 -5.506 5.404 1.00 97.25 95 LEU A CA 1
ATOM 683 C C . LEU A 1 95 ? -3.237 -6.050 6.742 1.00 97.25 95 LEU A C 1
ATOM 685 O O . LEU A 1 95 ? -3.772 -7.153 6.817 1.00 97.25 95 LEU A O 1
ATOM 689 N N . ALA A 1 96 ? -3.110 -5.263 7.802 1.00 96.94 96 ALA A N 1
ATOM 690 C CA . ALA A 1 96 ? -3.689 -5.602 9.092 1.00 96.94 96 ALA A CA 1
ATOM 691 C C . ALA A 1 96 ? -4.399 -4.393 9.684 1.00 96.94 96 ALA A C 1
ATOM 693 O O . ALA A 1 96 ? -3.874 -3.286 9.679 1.00 96.94 96 ALA A O 1
ATOM 694 N N . VAL A 1 97 ? -5.596 -4.621 10.210 1.00 96.50 97 VAL A N 1
ATOM 695 C CA . VAL A 1 97 ? -6.375 -3.645 10.963 1.00 96.50 97 VAL A CA 1
ATOM 696 C C . VAL A 1 97 ? -6.668 -4.253 12.321 1.00 96.50 97 VAL A C 1
ATOM 698 O O . VAL A 1 97 ? -7.392 -5.251 12.428 1.00 96.50 97 VAL A O 1
ATOM 701 N N . GLN A 1 98 ? -6.104 -3.657 13.366 1.00 94.88 98 GLN A N 1
ATOM 702 C CA . GLN A 1 98 ? -6.244 -4.138 14.732 1.00 94.88 98 GLN A CA 1
ATOM 703 C C . GLN A 1 98 ? -7.723 -4.298 15.101 1.00 94.88 98 GLN A C 1
ATOM 705 O O . GLN A 1 98 ? -8.534 -3.409 14.862 1.00 94.88 98 GLN A O 1
ATOM 710 N N . GLY A 1 99 ? -8.083 -5.444 15.683 1.00 91.50 99 GLY A N 1
ATOM 711 C CA . GLY A 1 99 ? -9.456 -5.713 16.124 1.00 91.50 99 GLY A CA 1
ATOM 712 C C . GLY A 1 99 ? -10.469 -5.945 14.996 1.00 91.50 99 GLY A C 1
ATOM 713 O O . GLY A 1 99 ? -11.645 -6.158 15.294 1.00 91.50 99 GLY A O 1
ATOM 714 N N . LEU A 1 100 ? -10.032 -5.933 13.730 1.00 91.44 100 LEU A N 1
ATOM 715 C CA . LEU A 1 100 ? -10.899 -6.121 12.571 1.00 91.44 100 LEU A CA 1
ATOM 716 C C . LEU A 1 100 ? -10.458 -7.290 11.686 1.00 91.44 100 LEU A C 1
ATOM 718 O O . LEU A 1 100 ? -11.209 -8.254 11.549 1.00 91.44 100 LEU A O 1
ATOM 722 N N . VAL A 1 101 ? -9.280 -7.214 11.062 1.00 93.62 101 VAL A N 1
ATOM 723 C CA . VAL A 1 101 ? -8.895 -8.158 10.000 1.00 93.62 101 VAL A CA 1
ATOM 724 C C . VAL A 1 101 ? -7.388 -8.183 9.755 1.00 93.62 101 VAL A C 1
ATOM 726 O O . VAL A 1 101 ? -6.722 -7.161 9.895 1.00 93.62 101 VAL A O 1
ATOM 729 N N . ALA A 1 102 ? -6.868 -9.333 9.335 1.00 95.19 102 ALA A N 1
ATOM 730 C CA . ALA A 1 102 ? -5.581 -9.459 8.657 1.00 95.19 102 ALA A CA 1
ATOM 731 C C . ALA A 1 102 ? -5.804 -10.026 7.249 1.00 95.19 102 ALA A C 1
ATOM 733 O O . ALA A 1 102 ? -6.672 -10.879 7.059 1.00 95.19 102 ALA A O 1
ATOM 734 N N . ALA A 1 103 ? -5.059 -9.538 6.266 1.00 95.75 103 ALA A N 1
ATOM 735 C CA . ALA A 1 103 ? -5.144 -9.977 4.886 1.00 95.75 103 ALA A CA 1
ATOM 736 C C . ALA A 1 103 ? -3.753 -10.074 4.260 1.00 95.75 103 ALA A C 1
ATOM 738 O O . ALA A 1 103 ? -2.985 -9.114 4.309 1.00 95.75 103 ALA A O 1
ATOM 739 N N . ASP A 1 104 ? -3.489 -11.206 3.620 1.00 97.31 104 ASP A N 1
ATOM 740 C CA . ASP A 1 104 ? -2.323 -11.427 2.772 1.00 97.31 104 ASP A CA 1
ATOM 741 C C . ASP A 1 104 ? -2.813 -11.637 1.343 1.00 97.31 104 ASP A C 1
ATOM 743 O O . ASP A 1 104 ? -3.775 -12.375 1.106 1.00 97.31 104 ASP A O 1
ATOM 747 N N . ALA A 1 105 ? -2.180 -10.978 0.381 1.00 97.19 105 ALA A N 1
ATOM 748 C CA . ALA A 1 105 ? -2.576 -11.066 -1.009 1.00 97.19 105 ALA A CA 1
ATOM 749 C C . ALA A 1 105 ? -1.386 -11.105 -1.963 1.00 97.19 105 ALA A C 1
ATOM 751 O O . ALA A 1 105 ? -0.414 -10.373 -1.804 1.00 97.19 105 ALA A O 1
ATOM 752 N N . GLY A 1 106 ? -1.512 -11.926 -3.001 1.00 97.75 106 GLY A N 1
ATOM 753 C CA . GLY A 1 106 ? -0.668 -11.874 -4.184 1.00 97.75 106 GLY A CA 1
ATOM 754 C C . GLY A 1 106 ? -1.321 -10.997 -5.247 1.00 97.75 106 GLY A C 1
ATOM 755 O O . GLY A 1 106 ? -2.504 -11.160 -5.554 1.00 97.75 106 GLY A O 1
ATOM 756 N N . LEU A 1 107 ? -0.546 -10.084 -5.821 1.00 96.38 107 LEU A N 1
ATOM 757 C CA . LEU A 1 107 ? -0.939 -9.227 -6.932 1.00 96.38 107 LEU A CA 1
ATOM 758 C C . LEU A 1 107 ? -0.052 -9.537 -8.139 1.00 96.38 107 LEU A C 1
ATOM 760 O O . LEU A 1 107 ? 1.171 -9.518 -8.028 1.00 96.38 107 LEU A O 1
ATOM 764 N N . ALA A 1 108 ? -0.655 -9.778 -9.298 1.00 95.56 108 ALA A N 1
ATOM 765 C CA . ALA A 1 108 ? 0.044 -9.848 -10.574 1.00 95.56 108 ALA A CA 1
ATOM 766 C C . ALA A 1 108 ? -0.517 -8.798 -11.537 1.00 95.56 108 ALA A C 1
ATOM 768 O O . ALA A 1 108 ? -1.730 -8.678 -11.710 1.00 95.56 108 ALA A O 1
ATOM 769 N N . LEU A 1 109 ? 0.374 -8.040 -12.171 1.00 93.38 109 LEU A N 1
ATOM 770 C CA . LEU A 1 109 ? 0.051 -7.054 -13.194 1.00 93.38 109 LEU A CA 1
ATOM 771 C C . LEU A 1 109 ? 0.814 -7.388 -14.470 1.00 93.38 109 LEU A C 1
ATOM 773 O O . LEU A 1 109 ? 2.027 -7.580 -14.443 1.00 93.38 109 LEU A O 1
ATOM 777 N N . ALA A 1 110 ? 0.119 -7.374 -15.599 1.00 91.06 110 ALA A N 1
ATOM 778 C CA . ALA A 1 110 ? 0.755 -7.413 -16.907 1.00 91.06 110 ALA A CA 1
ATOM 779 C C . ALA A 1 110 ? 0.511 -6.082 -17.614 1.00 91.06 110 ALA A C 1
ATOM 781 O O . ALA A 1 110 ? -0.629 -5.630 -17.721 1.00 91.06 110 ALA A O 1
ATOM 782 N N . TYR A 1 111 ? 1.571 -5.456 -18.117 1.00 85.12 111 TYR A N 1
ATOM 783 C CA . TYR A 1 111 ? 1.522 -4.262 -18.951 1.00 85.12 111 TYR A CA 1
ATOM 784 C C . TYR A 1 111 ? 2.096 -4.570 -20.338 1.00 85.12 111 TYR A C 1
ATOM 786 O O . TYR A 1 111 ? 3.258 -4.949 -20.495 1.00 85.12 111 TYR A O 1
ATOM 794 N N . GLY A 1 112 ? 1.269 -4.408 -21.370 1.00 82.62 112 GLY A N 1
ATOM 795 C CA . GLY A 1 112 ? 1.592 -4.787 -22.742 1.00 82.62 112 GLY A CA 1
ATOM 796 C C . GLY A 1 112 ? 0.377 -4.657 -23.657 1.00 82.62 112 GLY A C 1
ATOM 797 O O . GLY A 1 112 ? -0.457 -3.781 -23.449 1.00 82.62 112 GLY A O 1
ATOM 798 N N . GLU A 1 113 ? 0.266 -5.534 -24.657 1.00 80.62 113 GLU A N 1
ATOM 799 C CA . GLU A 1 113 ? -0.862 -5.519 -25.605 1.00 80.62 113 GLU A CA 1
ATOM 800 C C . GLU A 1 113 ? -2.210 -5.820 -24.938 1.00 80.62 113 GLU A C 1
ATOM 802 O O . GLU A 1 113 ? -3.222 -5.262 -25.349 1.00 80.62 113 GLU A O 1
ATOM 807 N N . ASN A 1 114 ? -2.215 -6.649 -23.888 1.00 84.12 114 ASN A N 1
ATOM 808 C CA . ASN A 1 114 ? -3.406 -6.973 -23.102 1.00 84.12 114 ASN A CA 1
ATOM 809 C C . ASN A 1 114 ? -3.120 -6.742 -21.614 1.00 84.12 114 ASN A C 1
ATOM 811 O O . ASN A 1 114 ? -2.734 -7.685 -20.923 1.00 84.12 114 ASN A O 1
ATOM 815 N N . PRO A 1 115 ? -3.260 -5.506 -21.106 1.00 89.69 115 PRO A N 1
ATOM 816 C CA . PRO A 1 115 ? -3.039 -5.240 -19.698 1.00 89.69 115 PRO A CA 1
ATOM 817 C C . PRO A 1 115 ? -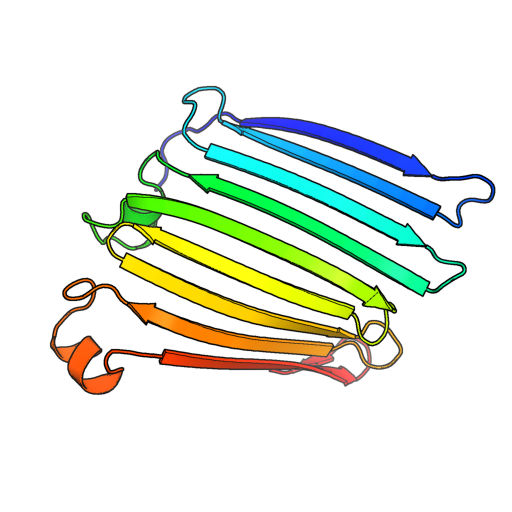4.005 -6.035 -18.816 1.00 89.69 115 PRO A C 1
ATOM 819 O O . PRO A 1 115 ? -5.205 -6.096 -19.109 1.00 89.69 115 PRO A O 1
ATOM 822 N N . SER A 1 116 ? -3.497 -6.615 -17.732 1.00 92.25 116 SER A N 1
ATOM 823 C CA . SER A 1 116 ? -4.292 -7.407 -16.792 1.00 92.25 116 SER A CA 1
ATOM 824 C C . SER A 1 116 ? -3.881 -7.186 -15.344 1.00 92.25 116 SER A C 1
ATOM 826 O O . SER A 1 116 ? -2.766 -6.752 -15.054 1.00 92.25 116 SER A O 1
ATOM 828 N N . ILE A 1 117 ? -4.802 -7.520 -14.449 1.00 92.88 117 ILE A N 1
ATOM 829 C CA . ILE A 1 117 ? -4.636 -7.554 -13.004 1.00 92.88 117 ILE A CA 1
ATOM 830 C C . ILE A 1 117 ? -5.205 -8.870 -12.477 1.00 92.88 117 ILE A C 1
ATOM 832 O O . ILE A 1 117 ? -6.307 -9.268 -12.844 1.00 92.88 117 ILE A O 1
ATOM 836 N N . ASP A 1 118 ? -4.456 -9.538 -11.616 1.00 94.75 118 ASP A N 1
ATOM 837 C CA . ASP A 1 118 ? -4.901 -10.693 -10.842 1.00 94.75 118 ASP A CA 1
ATOM 838 C C . ASP A 1 118 ? -4.573 -10.406 -9.379 1.00 94.75 118 ASP A C 1
ATOM 840 O O . ASP A 1 118 ? -3.431 -10.093 -9.045 1.00 94.75 118 ASP A O 1
ATOM 844 N N . LEU A 1 119 ? -5.589 -10.443 -8.526 1.00 95.00 119 LEU A N 1
ATOM 845 C CA . LEU A 1 119 ? -5.466 -10.311 -7.086 1.00 95.00 119 LEU A CA 1
ATOM 846 C C . LEU A 1 119 ? -6.049 -11.562 -6.443 1.00 95.00 119 LEU A C 1
ATOM 848 O O . LEU A 1 119 ? -7.234 -11.860 -6.611 1.00 95.00 119 LEU A O 1
ATOM 852 N N . GLN A 1 120 ? -5.237 -12.228 -5.636 1.00 96.94 120 GLN A N 1
ATOM 853 C CA . GLN A 1 120 ? -5.648 -13.348 -4.801 1.00 96.94 120 GLN A CA 1
ATOM 854 C C . GLN A 1 120 ? -5.356 -12.990 -3.358 1.00 96.94 120 GLN A C 1
ATOM 856 O O . GLN A 1 120 ? -4.198 -12.787 -3.014 1.00 96.94 120 GLN A O 1
ATOM 861 N N . ALA A 1 121 ? -6.390 -12.903 -2.528 1.00 95.44 121 ALA A N 1
ATOM 862 C CA . ALA A 1 121 ? -6.254 -12.538 -1.128 1.00 95.44 121 ALA A CA 1
ATOM 863 C C . ALA A 1 121 ? -6.866 -13.594 -0.211 1.00 95.44 121 ALA A C 1
ATOM 865 O O . ALA A 1 121 ? -7.968 -14.097 -0.454 1.00 95.44 121 ALA A O 1
ATOM 866 N N . GLU A 1 122 ? -6.164 -13.879 0.876 1.00 95.62 122 GLU A N 1
ATOM 867 C CA . GLU A 1 122 ? -6.685 -14.580 2.036 1.00 95.62 122 GLU A CA 1
ATOM 868 C C . GLU A 1 122 ? -6.929 -13.556 3.139 1.00 95.62 122 GLU A C 1
ATOM 870 O O . GLU A 1 122 ? -6.041 -12.795 3.514 1.00 95.62 122 GLU A O 1
ATOM 875 N N . VAL A 1 123 ? -8.158 -13.514 3.635 1.00 93.50 123 VAL A N 1
ATOM 876 C CA . VAL A 1 123 ? -8.619 -12.532 4.607 1.00 93.50 123 VAL A CA 1
ATOM 877 C C . VAL A 1 123 ? -9.107 -13.278 5.839 1.00 93.50 123 VAL A C 1
ATOM 879 O O . VAL A 1 123 ? -9.996 -14.126 5.758 1.00 93.50 123 VAL A O 1
ATOM 882 N N . VAL A 1 124 ? -8.527 -12.953 6.989 1.00 93.38 124 VAL A N 1
ATOM 883 C CA . VAL A 1 124 ? -8.826 -13.554 8.288 1.00 93.38 124 VAL A CA 1
ATOM 884 C C . VAL A 1 124 ? -9.400 -12.472 9.201 1.00 93.38 124 VAL A C 1
ATOM 886 O O . VAL A 1 124 ? -8.657 -11.639 9.733 1.00 93.38 124 VAL A O 1
ATOM 889 N N . PRO A 1 125 ? -10.730 -12.430 9.372 1.00 90.75 125 PRO A N 1
ATOM 890 C CA . PRO A 1 125 ? -11.369 -11.546 10.334 1.00 90.75 125 PRO A CA 1
ATOM 891 C C . PRO A 1 125 ? -10.966 -11.913 11.764 1.00 90.75 125 PRO A C 1
ATOM 893 O O . PRO A 1 125 ? -10.817 -13.086 12.104 1.00 90.75 125 PRO A O 1
ATOM 896 N N . VAL A 1 126 ? -10.834 -10.912 12.631 1.00 87.88 126 VAL A N 1
ATOM 897 C CA . VAL A 1 126 ? -10.658 -11.151 14.068 1.00 87.88 126 VAL A CA 1
ATOM 898 C C . VAL A 1 126 ? -11.960 -11.718 14.647 1.00 87.88 126 VAL A C 1
ATOM 900 O O . VAL A 1 126 ? -13.059 -11.336 14.238 1.00 87.88 126 VAL A O 1
ATOM 903 N N . GLU A 1 127 ? -11.856 -12.631 15.613 1.00 83.19 127 GLU A N 1
ATOM 904 C CA . GLU A 1 127 ? -13.026 -13.193 16.291 1.00 83.19 127 GLU A CA 1
ATOM 905 C C . GLU A 1 127 ? -13.904 -12.077 16.888 1.00 83.19 127 GLU A C 1
ATOM 907 O O . GLU A 1 127 ? -13.423 -11.179 17.579 1.00 83.19 127 GLU A O 1
ATOM 912 N N . GLY A 1 128 ? -15.205 -12.109 16.586 1.00 81.56 128 GLY A N 1
ATOM 913 C CA . GLY A 1 128 ? -16.153 -11.083 17.031 1.00 81.56 128 GLY A CA 1
ATOM 914 C C . GLY A 1 128 ? -16.061 -9.741 16.290 1.00 81.56 128 GLY A C 1
ATOM 915 O O . GLY A 1 128 ? -16.773 -8.808 16.654 1.00 81.56 128 GLY A O 1
ATOM 916 N N . ALA A 1 129 ? -15.229 -9.620 15.248 1.00 82.88 129 ALA A N 1
ATOM 917 C CA . ALA A 1 129 ? -15.179 -8.427 14.398 1.00 82.88 129 ALA A CA 1
ATOM 918 C C . ALA A 1 129 ? -16.364 -8.306 13.434 1.00 82.88 129 ALA A C 1
ATOM 920 O O . ALA A 1 129 ? -16.671 -7.212 12.963 1.00 82.88 129 ALA A O 1
ATOM 921 N N . MET A 1 130 ? -17.043 -9.420 13.153 1.00 80.88 130 MET A N 1
ATOM 922 C CA . MET A 1 130 ? -18.214 -9.459 12.283 1.00 80.88 130 MET A CA 1
ATOM 923 C C . MET A 1 130 ? -19.480 -9.822 13.069 1.00 80.88 130 MET A C 1
ATOM 925 O O . MET A 1 130 ? -19.419 -10.642 13.990 1.00 80.88 130 MET A O 1
ATOM 929 N N . PRO A 1 131 ? -20.643 -9.270 12.679 1.00 81.50 131 PRO A N 1
ATOM 930 C CA . PRO A 1 131 ? -21.943 -9.768 13.114 1.00 81.50 131 PRO A CA 1
ATOM 931 C C . PRO A 1 131 ? -22.079 -11.283 12.901 1.00 81.50 131 PRO A C 1
ATOM 933 O O . PRO A 1 131 ? -21.590 -11.828 11.909 1.00 81.50 131 PRO A O 1
ATOM 936 N N . ALA A 1 132 ? -22.740 -11.974 13.834 1.00 84.25 132 ALA A N 1
ATOM 937 C CA . ALA A 1 132 ? -22.812 -13.439 13.844 1.00 84.25 132 ALA A CA 1
ATOM 938 C C . ALA A 1 132 ? -23.497 -14.030 12.598 1.00 84.25 132 ALA A C 1
ATOM 940 O O . ALA A 1 132 ? -23.142 -15.116 12.149 1.00 84.25 132 ALA A O 1
ATOM 941 N N . ASP A 1 133 ? -24.460 -13.312 12.028 1.00 83.69 133 ASP A N 1
ATOM 942 C CA . ASP A 1 133 ? -25.137 -13.656 10.779 1.00 83.69 133 ASP A CA 1
ATOM 943 C C . ASP A 1 133 ? -24.197 -13.578 9.568 1.00 83.69 133 ASP A C 1
ATOM 945 O O . ASP A 1 133 ? -24.230 -14.464 8.717 1.00 83.69 133 ASP A O 1
ATOM 949 N N . ILE A 1 134 ? -23.310 -12.581 9.523 1.00 81.81 134 ILE A N 1
ATOM 950 C CA . ILE A 1 134 ? -22.275 -12.469 8.485 1.00 81.81 134 ILE A CA 1
ATOM 951 C C . ILE A 1 134 ? -21.211 -13.554 8.674 1.00 81.81 134 ILE A C 1
ATOM 953 O O . ILE A 1 134 ? -20.864 -14.249 7.718 1.00 81.81 134 ILE A O 1
ATOM 957 N N . ALA A 1 135 ? -20.736 -13.752 9.907 1.00 83.81 135 ALA A N 1
ATOM 958 C CA . ALA A 1 135 ? -19.745 -14.778 10.228 1.00 83.81 135 ALA A CA 1
ATOM 959 C C . ALA A 1 135 ? -20.244 -16.196 9.897 1.00 83.81 135 ALA A C 1
ATOM 961 O O . ALA A 1 135 ? -19.477 -17.020 9.410 1.00 83.81 135 ALA A O 1
ATOM 962 N N . ALA A 1 136 ? -21.539 -16.473 10.084 1.00 84.19 136 ALA A N 1
ATOM 963 C CA . ALA A 1 136 ? -22.138 -17.763 9.740 1.00 84.19 136 ALA A CA 1
ATOM 964 C C . ALA A 1 136 ? -22.128 -18.068 8.231 1.00 84.19 136 ALA A C 1
ATOM 966 O O . ALA A 1 136 ? -22.161 -19.237 7.850 1.00 84.19 136 ALA A O 1
ATOM 967 N N . VAL A 1 137 ? -22.098 -17.039 7.376 1.00 84.56 137 VAL A N 1
ATOM 968 C CA . VAL A 1 137 ? -22.067 -17.190 5.911 1.00 84.56 137 VAL A CA 1
ATOM 969 C C . VAL A 1 137 ? -20.636 -17.185 5.382 1.00 84.56 137 VAL A C 1
ATOM 971 O O . VAL A 1 137 ? -20.299 -17.988 4.516 1.00 84.56 137 VAL A O 1
ATOM 974 N N . LEU A 1 138 ? -19.811 -16.268 5.882 1.00 81.94 138 LEU A N 1
ATOM 975 C CA . LEU A 1 138 ? -18.458 -16.022 5.385 1.00 81.94 138 LEU A CA 1
ATOM 976 C C . LEU A 1 138 ? -17.399 -16.934 6.016 1.00 81.94 138 LEU A C 1
ATOM 978 O O . LEU A 1 138 ? -16.335 -17.113 5.432 1.00 81.94 138 LEU A O 1
ATOM 982 N N . GLY A 1 139 ? -17.694 -17.527 7.174 1.00 84.00 139 GLY A N 1
ATOM 983 C CA . GLY A 1 139 ? -16.740 -18.324 7.935 1.00 84.00 139 GLY A CA 1
ATOM 984 C C . GLY A 1 139 ? -15.694 -1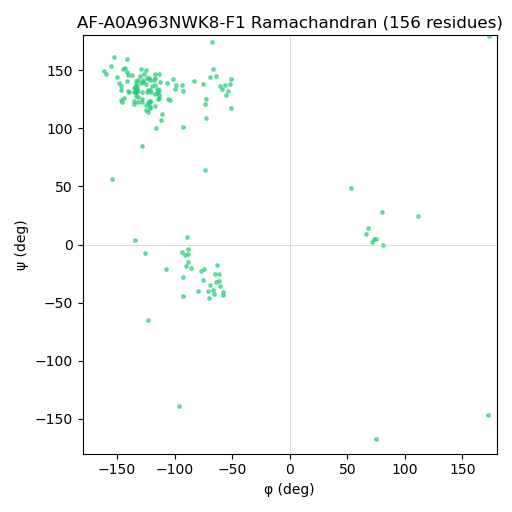7.476 8.663 1.00 84.00 139 GLY A C 1
ATOM 985 O O . GLY A 1 139 ? -15.822 -16.260 8.810 1.00 84.00 139 GLY A O 1
ATOM 986 N N . ASP A 1 140 ? -14.656 -18.153 9.144 1.00 85.31 140 ASP A N 1
ATOM 987 C CA . ASP A 1 140 ? -13.491 -17.587 9.836 1.00 85.31 140 ASP A CA 1
ATOM 988 C C . ASP A 1 140 ? -12.361 -17.173 8.878 1.00 85.31 140 ASP A C 1
ATOM 990 O O . ASP A 1 140 ? -11.391 -16.534 9.285 1.00 85.31 140 ASP A O 1
ATOM 994 N N . ARG A 1 141 ? -12.491 -17.525 7.597 1.00 87.06 141 ARG A N 1
ATOM 995 C CA . ARG A 1 141 ? -11.525 -17.237 6.544 1.00 87.06 141 ARG A CA 1
ATOM 996 C C . ARG A 1 141 ? -12.229 -17.003 5.220 1.00 87.06 141 ARG A C 1
ATOM 998 O O . ARG A 1 141 ? -13.054 -17.798 4.780 1.00 87.06 141 ARG A O 1
ATOM 1005 N N . LEU A 1 142 ? -11.824 -15.932 4.561 1.00 90.12 142 LEU A N 1
ATOM 1006 C CA . LEU A 1 142 ? -12.348 -15.476 3.289 1.00 90.12 142 LEU A CA 1
ATOM 1007 C C . LEU A 1 142 ? -11.256 -15.567 2.230 1.00 90.12 142 LEU A C 1
ATOM 1009 O O . LEU A 1 142 ? -10.156 -15.058 2.422 1.00 90.12 142 LEU A O 1
ATOM 1013 N N . THR A 1 143 ? -11.571 -16.174 1.092 1.00 91.81 143 THR A N 1
ATOM 1014 C CA . THR A 1 143 ? -10.714 -16.106 -0.095 1.00 91.81 143 THR A CA 1
ATOM 1015 C C . THR A 1 143 ? -11.359 -15.172 -1.106 1.00 91.81 143 THR A C 1
ATOM 1017 O O . THR A 1 143 ? -12.519 -15.354 -1.478 1.00 91.81 143 THR A O 1
ATOM 1020 N N . LEU A 1 144 ? -10.606 -14.171 -1.548 1.00 90.81 144 LEU A N 1
ATOM 1021 C CA . LEU A 1 144 ? -11.017 -13.219 -2.571 1.00 90.81 144 LEU A CA 1
ATOM 1022 C C . LEU A 1 144 ? -10.149 -13.427 -3.808 1.00 90.81 144 LEU A C 1
ATOM 1024 O O . LEU A 1 144 ? -8.926 -13.500 -3.708 1.00 90.81 144 LEU A O 1
ATOM 1028 N N . ALA A 1 145 ? -10.790 -13.493 -4.969 1.00 93.50 145 ALA A N 1
ATOM 1029 C CA . ALA A 1 145 ? -10.118 -13.506 -6.258 1.00 93.50 145 ALA A CA 1
ATOM 1030 C C . ALA A 1 145 ? -10.735 -12.421 -7.139 1.00 93.50 145 ALA A C 1
ATOM 1032 O O . ALA A 1 145 ? -11.952 -12.394 -7.334 1.00 93.50 145 ALA A O 1
ATOM 1033 N N . VAL A 1 146 ? -9.898 -11.526 -7.654 1.00 92.25 146 VAL A N 1
ATOM 1034 C CA . VAL A 1 146 ? -10.290 -10.502 -8.624 1.00 92.25 146 VAL A CA 1
ATOM 1035 C C . VAL A 1 146 ? -9.379 -10.649 -9.825 1.00 92.25 146 VAL A C 1
ATOM 1037 O O . VAL A 1 146 ? -8.167 -10.504 -9.706 1.00 92.25 146 VAL A O 1
ATOM 1040 N N . VAL A 1 147 ? -9.966 -10.919 -10.986 1.00 91.88 147 VAL A N 1
ATOM 1041 C CA . VAL A 1 147 ? -9.230 -11.023 -12.243 1.00 91.88 147 VAL A CA 1
ATOM 1042 C C . VAL A 1 147 ? -9.810 -10.000 -13.194 1.00 91.88 147 VAL A C 1
ATOM 1044 O O . VAL A 1 147 ? -10.985 -10.048 -13.525 1.00 91.88 147 VAL A O 1
ATOM 1047 N N . GLY A 1 148 ? -8.982 -9.057 -13.617 1.00 89.38 148 GLY A N 1
ATOM 1048 C CA . GLY A 1 148 ? -9.354 -8.019 -14.556 1.00 89.38 148 GLY A CA 1
ATOM 1049 C C . GLY A 1 148 ? -8.438 -8.026 -15.765 1.00 89.38 148 GLY A C 1
ATOM 1050 O O . GLY A 1 148 ? -7.235 -8.250 -15.652 1.00 89.38 148 GLY A O 1
ATOM 1051 N N . GLY A 1 149 ? -8.981 -7.748 -16.942 1.00 88.88 149 GLY A N 1
ATOM 1052 C CA . GLY A 1 149 ? -8.185 -7.730 -18.163 1.00 88.88 149 GLY A CA 1
ATOM 1053 C C . GLY A 1 149 ? -8.777 -6.861 -19.251 1.00 88.88 149 GLY A C 1
ATOM 1054 O O . GLY A 1 149 ? -9.989 -6.639 -19.322 1.00 88.88 149 GLY A O 1
ATOM 1055 N N . GLN A 1 150 ? -7.906 -6.366 -20.123 1.00 85.50 150 GLN A N 1
ATOM 1056 C CA . GLN A 1 150 ? -8.332 -5.680 -21.327 1.00 85.50 150 GLN A CA 1
ATOM 1057 C C . GLN A 1 150 ? -8.873 -6.694 -22.347 1.00 85.50 150 GLN A C 1
ATOM 1059 O O . GLN A 1 150 ? -8.169 -7.607 -22.770 1.00 85.50 150 GLN A O 1
ATOM 1064 N N . ARG A 1 151 ? -10.137 -6.532 -22.753 1.00 77.94 151 ARG A N 1
ATOM 1065 C CA . ARG A 1 151 ? -10.803 -7.386 -23.756 1.00 77.94 151 ARG A CA 1
ATOM 1066 C C . ARG A 1 151 ? -10.689 -6.824 -25.177 1.00 77.94 151 ARG A C 1
ATOM 1068 O O . ARG A 1 151 ? -10.733 -7.573 -26.148 1.00 77.94 151 ARG A O 1
ATOM 1075 N N . ALA A 1 152 ? -10.579 -5.504 -25.283 1.00 76.81 152 ALA A N 1
ATOM 1076 C CA . ALA A 1 152 ? -10.319 -4.740 -26.500 1.00 76.81 152 ALA A CA 1
ATOM 1077 C C . ALA A 1 152 ? -9.610 -3.430 -26.110 1.00 76.81 152 ALA A C 1
ATOM 1079 O O . ALA A 1 152 ? -9.719 -3.033 -24.948 1.00 76.81 152 ALA A O 1
ATOM 1080 N N . PRO A 1 153 ? -8.926 -2.719 -27.025 1.00 77.88 153 PRO A N 1
ATOM 1081 C CA . PRO A 1 153 ? -8.234 -1.474 -26.690 1.00 77.88 153 PRO A CA 1
ATOM 1082 C C . PRO A 1 153 ? -9.145 -0.480 -25.949 1.00 77.88 153 PRO A C 1
ATOM 1084 O O . PRO A 1 153 ? -10.176 -0.053 -26.465 1.00 77.88 153 PRO A O 1
ATOM 1087 N N . GLY A 1 154 ? -8.777 -0.147 -24.711 1.00 74.19 154 GLY A N 1
ATOM 1088 C CA . GLY A 1 154 ? -9.530 0.739 -23.816 1.00 74.19 154 GLY A CA 1
ATOM 1089 C C . GLY A 1 154 ? -10.715 0.103 -23.068 1.00 74.19 154 GLY A C 1
ATOM 1090 O O . GLY A 1 154 ? -11.357 0.797 -22.287 1.00 74.19 154 GLY A O 1
ATOM 1091 N N . GLN A 1 155 ? -11.012 -1.186 -23.262 1.00 79.94 155 GLN A N 1
ATOM 1092 C CA . GLN A 1 155 ? -12.120 -1.893 -22.604 1.00 79.94 155 GLN A CA 1
ATOM 1093 C C . GLN A 1 155 ? -11.613 -2.927 -21.599 1.00 79.94 155 GLN A C 1
ATOM 1095 O O . GLN A 1 155 ? -11.068 -3.957 -21.994 1.00 79.94 155 GLN A O 1
ATOM 1100 N N . PHE A 1 156 ? -11.851 -2.678 -20.312 1.00 77.50 156 PHE A N 1
ATOM 1101 C CA . PHE A 1 156 ? -11.522 -3.592 -19.219 1.00 77.50 156 PHE A CA 1
ATOM 1102 C C . PHE A 1 156 ? -12.762 -4.346 -18.740 1.00 77.50 156 PHE A C 1
ATOM 1104 O O . PHE A 1 156 ? -13.854 -3.780 -18.679 1.00 77.50 156 PHE A O 1
ATOM 1111 N N . VAL A 1 157 ? -12.584 -5.618 -18.402 1.00 83.19 157 VAL A N 1
ATOM 1112 C CA . VAL A 1 157 ? -13.598 -6.466 -17.766 1.00 83.19 157 VAL A CA 1
ATOM 1113 C C . VAL A 1 157 ? -13.037 -7.044 -16.472 1.00 83.19 157 VAL A C 1
ATOM 1115 O O . VAL A 1 157 ? -11.824 -7.224 -16.377 1.00 83.19 157 VAL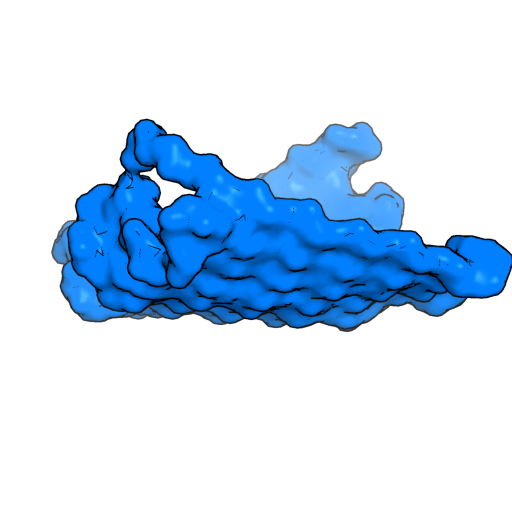 A O 1
ATOM 1118 N N . LEU A 1 158 ? -13.927 -7.294 -15.511 1.00 74.88 158 LEU A N 1
ATOM 1119 C CA . LEU A 1 158 ? -13.692 -8.006 -14.253 1.00 74.88 158 LEU A CA 1
ATOM 1120 C C . LEU A 1 158 ? -14.437 -9.347 -14.285 1.00 74.88 158 LEU A C 1
ATOM 1122 O O . LEU A 1 158 ? -15.447 -9.414 -15.030 1.00 74.88 158 LEU A O 1
#

Foldseek 3Di:
DDDDWDKDKDKDKDADPPRQKIKIWIWIATDVDRFKIKIWIWIAGNVQQKIWIWMWIKGAPCVVCVVVVQVQFGMKIWIKTWMDHQQWIKIWIWIDTGQFKTKIWIWTWGDDPKTKIKIWMKMATDVPNDDPVVCVVQPRIHIDIDIKMDPDVPDIDD

Radius of gyration: 18.66 Å; Cα contacts (8 Å, |Δi|>4): 385; chains: 1; bounding box: 47×37×44 Å

Solvent-accessible surface area (backbone atoms only — not comparable to full-atom values): 8089 Å² total; per-residue (Å²): 120,86,75,93,79,46,68,47,78,48,73,51,73,50,64,45,84,92,68,40,29,39,41,38,41,40,42,39,36,32,69,81,51,91,30,36,40,37,42,38,42,37,40,37,34,63,85,77,38,29,40,36,42,40,35,43,34,40,36,63,73,37,61,54,16,49,74,69,70,42,84,63,23,38,42,36,42,38,38,35,47,26,57,31,38,43,61,62,21,39,29,46,36,42,40,37,31,39,62,35,33,40,33,46,28,46,38,40,35,26,54,67,99,59,37,32,41,39,39,42,32,46,35,37,56,36,89,82,51,54,58,69,74,56,36,72,74,54,53,73,57,41,78,46,77,49,56,34,35,44,82,48,98,95,40,74,47,110

pLDDT: mean 91.54, std 7.26, range [57.81, 98.69]

Secondary structure (DSSP, 8-state):
------EEEEEEEEE-GGG-EEEEEEEEEESSSS-EEEEEEEEEETTTTEEEEEEEEEE-SSHHHHHH--TT---EEEEEEEEEETTSEEEEEEEEETTTEEEEEEEEEE-SSS-EEEEEEEEEEPTTSS-HHHHHHH-S-EEEEEEEEEEETTEEE-

Mean predicted aligned error: 5.6 Å

Sequence (158 aa):
IGQDAVFNLEGNATTGPEGRHAEARLDLTRIDQATASLGLAATLDLAQRRIGLDVEGSETGGLMASLTGIGQAGDLTLQLKGEGPLDDWRADLALAVQGLVAADAGLALAYGENPSIDLQAEVVPVEGAMPADIAAVLGDRLTLAVVGGQRAPGQFVL

Nearest PDB structures (foldseek):
  4ft6-assembly1_A  TM=3.030E-01  e=2.749E+00  Pseudomonas aeruginosa PAO1
  2qtk-assembly2_B  TM=2.535E-01  e=5.822E+00  unclassified
  2y2x-assembly1_A  TM=2.617E-01  e=9.601E+00  Pseudomonas aeruginosa PAO1